Protein AF-A0A2N3D8C8-F1 (afdb_monomer)

Foldseek 3Di:
DPPPDPVVVVVLQVQQVVLVVLVNHLVVLLQLLVQLVVCLCVDPPRNVQCVVPDPDPVVVSVLSSQVLCCQRRVPPSHDDDVLVVLLPRPPDALVNLLVSLVSSLVSCVVSDDRPVNSQSSQVSSLVVSLVNQLSNQCVVPNPVSNCRSVPRDGD

Radius of gyration: 16.4 Å; Cα contacts (8 Å, |Δi|>4): 147; chains: 1; bounding box: 35×34×44 Å

Sequence (155 aa):
MPPVNDHARRAREAKRANAESLGVDSDFIDLLVERFYARIRADELLGPIFLQRITDWPQHLDKMNRFWRSILHNSGEFSGNPMVKHMAIPGLESRHFEHWLALFYATLSEIETCAPATALVASRARMIADSLLTGIEINRRGMGGARAGKELPHA

Solvent-accessible surface area (backbone atoms only — not comparable to full-atom values): 8736 Å² total; per-residue (Å²): 131,85,77,82,55,66,66,61,53,51,54,31,52,52,46,25,52,54,32,40,75,50,62,53,41,70,66,50,46,47,51,50,46,53,54,37,52,54,48,42,63,72,32,86,80,52,13,61,62,48,57,76,73,48,86,55,58,71,64,49,51,56,52,45,40,28,39,50,42,25,69,63,35,53,68,68,68,50,84,82,61,66,57,67,59,56,60,71,42,83,89,74,48,69,71,57,50,41,50,50,48,51,53,44,46,54,43,47,61,75,80,47,84,51,63,71,36,50,52,54,53,47,53,50,54,46,52,50,49,21,53,46,46,17,51,42,33,27,74,75,57,40,80,81,13,70,59,61,28,72,79,53,75,80,126

Structure (mmCIF, N/CA/C/O backbone):
data_AF-A0A2N3D8C8-F1
#
_entry.id   AF-A0A2N3D8C8-F1
#
loop_
_atom_site.group_PDB
_atom_site.id
_atom_site.type_symbol
_atom_site.label_atom_id
_atom_site.label_alt_id
_atom_site.label_comp_id
_atom_site.label_asym_id
_atom_site.label_entity_id
_atom_site.label_seq_id
_atom_site.pdbx_PDB_ins_code
_atom_site.Cartn_x
_atom_site.Cartn_y
_atom_site.Cartn_z
_atom_site.occupancy
_atom_site.B_iso_or_equiv
_atom_site.auth_seq_id
_atom_site.auth_comp_id
_atom_site.auth_asym_id
_atom_site.auth_atom_id
_atom_site.pdbx_PDB_model_num
ATOM 1 N N . MET A 1 1 ? -17.068 18.950 -29.400 1.00 46.66 1 MET A N 1
ATOM 2 C CA . MET A 1 1 ? -16.494 18.364 -28.167 1.00 46.66 1 MET A CA 1
ATOM 3 C C . MET A 1 1 ? -15.054 18.839 -28.058 1.00 46.66 1 MET A C 1
ATOM 5 O O . MET A 1 1 ? -14.381 18.773 -29.081 1.00 46.66 1 MET A O 1
ATOM 9 N N . PRO A 1 2 ? -14.573 19.371 -26.921 1.00 47.56 2 PRO A N 1
ATOM 10 C CA . PRO A 1 2 ? -13.156 19.699 -26.804 1.00 47.56 2 PRO A CA 1
ATOM 11 C C . PRO A 1 2 ? -12.344 18.388 -26.799 1.00 47.56 2 PRO A C 1
ATOM 13 O O . PRO A 1 2 ? -12.823 17.397 -26.239 1.00 47.56 2 PRO A O 1
ATOM 16 N N . PRO A 1 3 ? -11.161 18.329 -27.436 1.00 52.44 3 PRO A N 1
ATOM 17 C CA . PRO A 1 3 ? -10.366 17.109 -27.474 1.00 52.44 3 PRO A CA 1
ATOM 18 C C . PRO A 1 3 ? -9.869 16.781 -26.063 1.00 52.44 3 PRO A C 1
ATOM 20 O O . PRO A 1 3 ? -9.307 17.635 -25.375 1.00 52.44 3 PRO A O 1
ATOM 23 N N . VAL A 1 4 ? -10.077 15.538 -25.619 1.00 57.47 4 VAL A N 1
ATOM 24 C CA . VAL A 1 4 ? -9.428 15.021 -24.410 1.00 57.47 4 VAL A CA 1
ATOM 25 C C . VAL A 1 4 ? -7.917 15.188 -24.598 1.00 57.47 4 VAL A C 1
ATOM 27 O O . VAL A 1 4 ? -7.331 14.704 -25.558 1.00 57.47 4 VAL A O 1
ATOM 30 N N . ASN A 1 5 ? -7.329 15.970 -23.700 1.00 69.19 5 ASN A N 1
ATOM 31 C CA . ASN A 1 5 ? -6.053 16.662 -23.829 1.00 69.19 5 ASN A CA 1
ATOM 32 C C . ASN A 1 5 ? -4.859 15.753 -24.214 1.00 69.19 5 ASN A C 1
ATOM 34 O O . ASN A 1 5 ? -4.343 15.015 -23.371 1.00 69.19 5 ASN A O 1
ATOM 38 N N . ASP A 1 6 ? -4.355 15.874 -25.450 1.00 74.88 6 ASP A N 1
ATOM 39 C CA . ASP A 1 6 ? -3.156 15.175 -25.956 1.00 74.88 6 ASP A CA 1
ATOM 40 C C . ASP A 1 6 ? -1.916 15.361 -25.066 1.00 74.88 6 ASP A C 1
ATOM 42 O O . ASP A 1 6 ? -1.057 14.482 -24.990 1.00 74.88 6 ASP A O 1
ATOM 46 N N . HIS A 1 7 ? -1.814 16.485 -24.350 1.00 72.19 7 HIS A N 1
ATOM 47 C CA . HIS A 1 7 ? -0.740 16.711 -23.383 1.00 72.19 7 HIS A CA 1
ATOM 48 C C . HIS A 1 7 ? -0.834 15.754 -22.187 1.00 72.19 7 HIS A C 1
ATOM 50 O O . HIS A 1 7 ? 0.176 15.212 -21.745 1.00 72.19 7 HIS A O 1
ATOM 56 N N . ALA A 1 8 ? -2.045 15.494 -21.681 1.00 76.44 8 ALA A N 1
ATOM 57 C CA . ALA A 1 8 ? -2.253 14.567 -20.568 1.00 76.44 8 ALA A CA 1
ATOM 58 C C . ALA A 1 8 ? -1.948 13.117 -20.971 1.00 76.44 8 ALA A C 1
ATOM 60 O O . ALA A 1 8 ? -1.408 12.356 -20.168 1.00 76.44 8 ALA A O 1
ATOM 61 N N . ARG A 1 9 ? -2.255 12.743 -22.220 1.00 79.75 9 ARG A N 1
ATOM 62 C CA . ARG A 1 9 ? -1.908 11.429 -22.775 1.00 79.75 9 ARG A CA 1
ATOM 63 C C . ARG A 1 9 ? -0.394 11.266 -22.930 1.00 79.75 9 ARG A C 1
ATOM 65 O O . ARG A 1 9 ? 0.154 10.315 -22.384 1.00 79.75 9 ARG A O 1
ATOM 72 N N . ARG A 1 10 ? 0.292 12.238 -23.541 1.00 82.56 10 ARG A N 1
ATOM 73 C CA . ARG A 1 10 ? 1.763 12.231 -23.665 1.00 82.56 10 ARG A CA 1
ATOM 74 C C . ARG A 1 10 ? 2.474 12.192 -22.311 1.00 82.56 10 ARG A C 1
ATOM 76 O O . ARG A 1 10 ? 3.435 11.453 -22.144 1.00 82.56 10 ARG A O 1
ATOM 83 N N . ALA A 1 11 ? 1.982 12.935 -21.319 1.00 81.81 11 ALA A N 1
ATOM 84 C CA . ALA A 1 11 ? 2.548 12.913 -19.970 1.00 81.81 11 ALA A CA 1
ATOM 85 C C . ALA A 1 11 ? 2.379 11.546 -19.275 1.00 81.81 11 ALA A C 1
ATOM 87 O O . ALA A 1 11 ? 3.269 11.112 -18.544 1.00 81.81 11 ALA A O 1
ATOM 88 N N . ARG A 1 12 ? 1.253 10.850 -19.505 1.00 82.44 12 ARG A N 1
ATOM 89 C CA . ARG A 1 12 ? 1.034 9.471 -19.028 1.00 82.44 12 ARG A CA 1
ATOM 90 C C . ARG A 1 12 ? 1.994 8.494 -19.695 1.00 82.44 12 ARG A C 1
ATOM 92 O O . ARG A 1 12 ? 2.669 7.753 -18.988 1.00 82.44 12 ARG A O 1
ATOM 99 N N . GLU A 1 13 ? 2.086 8.546 -21.022 1.00 86.44 13 GLU A N 1
ATOM 100 C CA . GLU A 1 13 ? 2.986 7.704 -21.819 1.00 86.44 13 GLU A CA 1
ATOM 101 C C . GLU A 1 13 ? 4.450 7.893 -21.388 1.00 86.44 13 GLU A C 1
ATOM 103 O O . GLU A 1 13 ? 5.130 6.914 -21.101 1.00 86.44 13 GLU A O 1
ATOM 108 N N . ALA A 1 14 ? 4.911 9.139 -21.228 1.00 86.88 14 ALA A N 1
ATOM 109 C CA . ALA A 1 14 ? 6.272 9.436 -20.781 1.00 86.88 14 ALA A CA 1
ATOM 110 C C . ALA A 1 14 ? 6.561 8.921 -19.360 1.00 86.88 14 ALA A C 1
ATOM 112 O O . ALA A 1 14 ? 7.628 8.365 -19.107 1.00 86.88 14 ALA A O 1
ATOM 113 N N . LYS A 1 15 ? 5.610 9.068 -18.426 1.00 84.62 15 LYS A N 1
ATOM 114 C CA . LYS A 1 15 ? 5.775 8.557 -17.057 1.00 84.62 15 LYS A CA 1
ATOM 115 C C . LYS A 1 15 ? 5.848 7.028 -17.034 1.00 84.62 15 LYS A C 1
ATOM 117 O O . LYS A 1 15 ? 6.683 6.484 -16.314 1.00 84.62 15 LYS A O 1
ATOM 122 N N . ARG A 1 16 ? 5.001 6.355 -17.818 1.00 90.25 16 ARG A N 1
ATOM 123 C CA . ARG A 1 16 ? 5.037 4.898 -17.973 1.00 90.25 16 ARG A CA 1
ATOM 124 C C . ARG A 1 16 ? 6.369 4.442 -18.565 1.00 90.25 16 ARG A C 1
ATOM 126 O O . ARG A 1 16 ? 7.029 3.621 -17.945 1.00 90.25 16 ARG A O 1
ATOM 133 N N . ALA A 1 17 ? 6.798 5.039 -19.677 1.00 90.56 17 ALA A N 1
ATOM 134 C CA . ALA A 1 17 ? 8.070 4.710 -20.318 1.00 90.56 17 ALA A CA 1
ATOM 135 C C . ALA A 1 17 ? 9.266 4.915 -19.373 1.00 90.56 17 ALA A C 1
ATOM 137 O O . ALA A 1 17 ? 10.174 4.092 -19.336 1.00 90.56 17 ALA A O 1
ATOM 138 N N . ASN A 1 18 ? 9.248 5.974 -18.556 1.00 90.38 18 ASN A N 1
ATOM 139 C CA . ASN A 1 18 ? 10.271 6.183 -17.536 1.00 90.38 18 ASN A CA 1
ATOM 140 C C . ASN A 1 18 ? 10.262 5.073 -16.473 1.00 90.38 18 ASN A C 1
ATOM 142 O O . ASN A 1 18 ? 11.324 4.583 -16.114 1.00 90.38 18 ASN A O 1
ATOM 146 N N . ALA A 1 19 ? 9.095 4.666 -15.964 1.00 91.56 19 ALA A N 1
ATOM 147 C CA . ALA A 1 19 ? 9.009 3.571 -14.994 1.00 91.56 19 ALA A CA 1
ATOM 148 C C . ALA A 1 19 ? 9.510 2.243 -15.594 1.00 91.56 19 ALA A C 1
ATOM 150 O O . ALA A 1 19 ? 10.350 1.580 -14.990 1.00 91.56 19 ALA A O 1
ATOM 151 N N . GLU A 1 20 ? 9.075 1.916 -16.812 1.00 92.56 20 GLU A N 1
ATOM 152 C CA . GLU A 1 20 ? 9.506 0.714 -17.537 1.00 92.56 20 GLU A CA 1
ATOM 153 C C . GLU A 1 20 ? 11.018 0.733 -17.824 1.00 92.56 20 GLU A C 1
ATOM 155 O O . GLU A 1 20 ? 11.681 -0.286 -17.661 1.00 92.56 20 GLU A O 1
ATOM 160 N N . SER A 1 21 ? 11.606 1.895 -18.143 1.00 92.56 21 SER A N 1
ATOM 161 C CA . SER A 1 21 ? 13.062 2.024 -18.341 1.00 92.56 21 SER A CA 1
ATOM 162 C C . SER A 1 21 ? 13.892 1.739 -17.085 1.00 92.56 21 SER A C 1
ATOM 164 O O . SER A 1 21 ? 15.087 1.470 -17.188 1.00 92.56 21 SER A O 1
ATOM 166 N N . LEU A 1 22 ? 13.266 1.792 -15.904 1.00 91.75 22 LEU A N 1
ATOM 167 C CA . LEU A 1 22 ? 13.892 1.447 -14.630 1.00 91.75 22 LEU A CA 1
ATOM 168 C C . LEU A 1 22 ? 13.667 -0.021 -14.236 1.00 91.75 22 LEU A C 1
ATOM 170 O O . LEU A 1 22 ? 14.161 -0.418 -13.188 1.00 91.75 22 LEU A O 1
ATOM 174 N N . GLY A 1 23 ? 12.938 -0.809 -15.036 1.00 92.19 23 GLY A N 1
ATOM 175 C CA . GLY A 1 23 ? 12.548 -2.187 -14.704 1.00 92.19 23 GLY A CA 1
ATOM 176 C C . GLY A 1 23 ? 11.213 -2.304 -13.959 1.00 92.19 23 GLY A C 1
ATOM 177 O O . GLY A 1 23 ? 10.785 -3.404 -13.631 1.00 92.19 23 GLY A O 1
ATOM 178 N N . VAL A 1 24 ? 10.508 -1.190 -13.728 1.00 94.06 24 VAL A N 1
ATOM 179 C CA . VAL A 1 24 ? 9.175 -1.191 -13.104 1.00 94.06 24 VAL A CA 1
ATOM 180 C C . VAL A 1 24 ? 8.127 -1.409 -14.195 1.00 94.06 24 VAL A C 1
ATOM 182 O O . VAL A 1 24 ? 7.436 -0.470 -14.592 1.00 94.06 24 VAL A O 1
ATOM 185 N N . ASP A 1 25 ? 8.040 -2.625 -14.728 1.00 93.56 25 ASP A N 1
ATOM 186 C CA . ASP A 1 25 ? 7.052 -3.033 -15.735 1.00 93.56 25 ASP A CA 1
ATOM 187 C C . ASP A 1 25 ? 5.806 -3.696 -15.107 1.00 93.56 25 ASP A C 1
ATOM 189 O O . ASP A 1 25 ? 5.566 -3.594 -13.903 1.00 93.56 25 ASP A O 1
ATOM 193 N N . SER A 1 26 ? 4.930 -4.284 -15.930 1.00 91.75 26 SER A N 1
ATOM 194 C CA . SER A 1 26 ? 3.695 -4.907 -15.426 1.00 91.75 26 SER A CA 1
ATOM 195 C C . SER A 1 26 ? 3.961 -6.200 -14.653 1.00 91.75 26 SER A C 1
ATOM 197 O O . SER A 1 26 ? 3.292 -6.431 -13.648 1.00 91.75 26 SER A O 1
ATOM 199 N N . ASP A 1 27 ? 4.950 -6.990 -15.075 1.00 94.19 27 ASP A N 1
ATOM 200 C CA . ASP A 1 27 ? 5.304 -8.261 -14.435 1.00 94.19 27 ASP A CA 1
ATOM 201 C C . ASP A 1 27 ? 5.937 -8.003 -13.064 1.00 94.19 27 ASP A C 1
ATOM 203 O O . ASP A 1 27 ? 5.600 -8.661 -12.076 1.00 94.19 27 ASP A O 1
ATOM 207 N N . PHE A 1 28 ? 6.776 -6.966 -12.971 1.00 95.44 28 PHE A N 1
ATOM 208 C CA . PHE A 1 28 ? 7.294 -6.458 -11.708 1.00 95.44 28 PHE A CA 1
ATOM 209 C C . PHE A 1 28 ? 6.169 -6.063 -10.742 1.00 95.44 28 PHE A C 1
ATOM 211 O O . PHE A 1 28 ? 6.199 -6.424 -9.564 1.00 95.44 28 PHE A O 1
ATOM 218 N N . ILE A 1 29 ? 5.164 -5.319 -11.220 1.00 95.69 29 ILE A N 1
ATOM 219 C CA . ILE A 1 29 ? 4.047 -4.871 -10.375 1.00 95.69 29 ILE A CA 1
ATOM 220 C C . ILE A 1 29 ? 3.220 -6.061 -9.887 1.00 95.69 29 ILE A C 1
ATOM 222 O O . ILE A 1 29 ? 2.857 -6.096 -8.710 1.00 95.69 29 ILE A O 1
ATOM 226 N N . ASP A 1 30 ? 2.946 -7.028 -10.759 1.00 96.00 30 ASP A N 1
ATOM 227 C CA . ASP A 1 30 ? 2.174 -8.217 -10.400 1.00 96.00 30 ASP A CA 1
ATOM 228 C C . ASP A 1 30 ? 2.916 -9.051 -9.347 1.00 96.00 30 ASP A C 1
ATOM 230 O O . ASP A 1 30 ? 2.322 -9.425 -8.331 1.00 96.00 30 ASP A O 1
ATOM 234 N N . LEU A 1 31 ? 4.231 -9.238 -9.515 1.00 97.19 31 LEU A N 1
ATOM 235 C CA . LEU A 1 31 ? 5.081 -9.908 -8.530 1.00 97.19 31 LEU A CA 1
ATOM 236 C C . LEU A 1 31 ? 5.124 -9.147 -7.196 1.00 97.19 31 LEU A C 1
ATOM 238 O O . LEU A 1 31 ? 4.996 -9.757 -6.132 1.00 97.19 31 LEU A O 1
ATOM 242 N N . LEU A 1 32 ? 5.280 -7.820 -7.233 1.00 97.75 32 LEU A N 1
ATOM 243 C CA . LEU A 1 32 ? 5.277 -6.973 -6.040 1.00 97.75 32 LEU A CA 1
ATOM 244 C C . LEU A 1 32 ? 3.970 -7.130 -5.259 1.00 97.75 32 LEU A C 1
ATOM 246 O O . LEU A 1 32 ? 4.005 -7.335 -4.046 1.00 97.75 32 LEU A O 1
ATOM 250 N N . VAL A 1 33 ? 2.823 -7.051 -5.939 1.00 97.94 33 VAL A N 1
ATOM 251 C CA . VAL A 1 33 ? 1.504 -7.197 -5.308 1.00 97.94 33 VAL A CA 1
ATOM 252 C C . VAL A 1 33 ? 1.333 -8.597 -4.738 1.00 97.94 33 VAL A C 1
ATOM 254 O O . VAL A 1 33 ? 0.960 -8.727 -3.572 1.00 97.94 33 VAL A O 1
ATOM 257 N N . GLU A 1 34 ? 1.639 -9.639 -5.508 1.00 97.81 34 GLU A N 1
ATOM 258 C CA . GLU A 1 34 ? 1.528 -11.021 -5.044 1.00 97.81 34 GLU A CA 1
ATOM 259 C C . GLU A 1 34 ? 2.348 -11.247 -3.763 1.00 97.81 34 GLU A C 1
ATOM 261 O O . GLU A 1 34 ? 1.807 -11.675 -2.738 1.00 97.81 34 GLU A O 1
ATOM 266 N N . ARG A 1 35 ? 3.641 -10.898 -3.787 1.00 98.31 35 ARG A N 1
ATOM 267 C CA . ARG A 1 35 ? 4.562 -11.113 -2.659 1.00 98.31 35 ARG A CA 1
ATOM 268 C C . ARG A 1 35 ? 4.187 -10.278 -1.445 1.00 98.31 35 ARG A C 1
ATOM 270 O O . ARG A 1 35 ? 4.200 -10.783 -0.319 1.00 98.31 35 ARG A O 1
ATOM 277 N N . PHE A 1 36 ? 3.819 -9.021 -1.666 1.00 98.50 36 PHE A N 1
ATOM 278 C CA . PHE A 1 36 ? 3.462 -8.117 -0.585 1.00 98.50 36 PHE A CA 1
ATOM 279 C C . PHE A 1 36 ? 2.185 -8.568 0.128 1.00 98.50 36 PHE A C 1
ATOM 281 O O . PHE A 1 36 ? 2.151 -8.651 1.355 1.00 98.50 36 PHE A O 1
ATOM 288 N N . TYR A 1 37 ? 1.141 -8.933 -0.619 1.00 98.31 37 TYR A N 1
ATOM 289 C CA . TYR A 1 37 ? -0.113 -9.372 -0.008 1.00 98.31 37 TYR A CA 1
ATOM 290 C C . TYR A 1 37 ? -0.038 -10.779 0.587 1.00 98.31 37 TYR A C 1
ATOM 292 O O . TYR A 1 37 ? -0.727 -11.046 1.575 1.00 98.31 37 TYR A O 1
ATOM 300 N N . ALA A 1 38 ? 0.827 -11.654 0.065 1.00 98.06 38 ALA A N 1
ATOM 301 C CA . ALA A 1 38 ? 1.146 -12.918 0.726 1.00 98.06 38 ALA A CA 1
ATOM 302 C C . ALA A 1 38 ? 1.730 -12.680 2.130 1.00 98.06 38 ALA A C 1
ATOM 304 O O . ALA A 1 38 ? 1.281 -13.306 3.091 1.00 98.06 38 ALA A O 1
ATOM 305 N N . ARG A 1 39 ? 2.654 -11.716 2.272 1.00 98.31 39 ARG A N 1
ATOM 306 C CA . ARG A 1 39 ? 3.184 -11.294 3.581 1.00 98.31 39 ARG A CA 1
ATOM 307 C C . ARG A 1 39 ? 2.122 -10.696 4.484 1.00 98.31 39 ARG A C 1
ATOM 309 O O . ARG A 1 39 ? 2.005 -11.124 5.623 1.00 98.31 39 ARG A O 1
ATOM 316 N N . ILE A 1 40 ? 1.324 -9.758 3.975 1.00 98.31 40 ILE A N 1
ATOM 317 C CA . ILE A 1 40 ? 0.244 -9.129 4.750 1.00 98.31 40 ILE A CA 1
ATOM 318 C C . ILE A 1 40 ? -0.714 -10.179 5.312 1.00 98.31 40 ILE A C 1
ATOM 320 O O . ILE A 1 40 ? -1.126 -10.081 6.463 1.00 98.31 40 ILE A O 1
ATOM 324 N N . ARG A 1 41 ? -1.063 -11.197 4.521 1.00 97.12 41 ARG A N 1
ATOM 325 C CA . ARG A 1 41 ? -1.982 -12.252 4.956 1.00 97.12 41 ARG A CA 1
ATOM 326 C C . ARG A 1 41 ? -1.398 -13.134 6.064 1.00 97.12 41 ARG A C 1
ATOM 328 O O . ARG A 1 41 ? -2.165 -13.636 6.880 1.00 97.12 41 ARG A O 1
ATOM 335 N N . ALA A 1 42 ? -0.084 -13.340 6.065 1.00 97.62 42 ALA A N 1
ATOM 336 C CA . ALA A 1 42 ? 0.619 -14.129 7.075 1.00 97.62 42 ALA A CA 1
ATOM 337 C C . ALA A 1 42 ? 1.006 -13.316 8.325 1.00 97.62 42 ALA A C 1
ATOM 339 O O . ALA A 1 42 ? 1.408 -13.902 9.325 1.00 97.62 42 ALA A O 1
ATOM 340 N N . ASP A 1 43 ? 0.906 -11.989 8.266 1.00 98.56 43 ASP A N 1
ATOM 341 C CA . ASP A 1 43 ? 1.335 -11.095 9.333 1.00 98.56 43 ASP A CA 1
ATOM 342 C C . ASP A 1 43 ? 0.364 -11.080 10.524 1.00 98.56 43 ASP A C 1
ATOM 344 O O . ASP A 1 43 ? -0.852 -10.979 10.355 1.00 98.56 43 ASP A O 1
ATOM 348 N N . GLU A 1 44 ? 0.897 -11.120 11.744 1.00 97.81 44 GLU A N 1
ATOM 349 C CA . GLU A 1 44 ? 0.090 -11.200 12.968 1.00 97.81 44 GLU A CA 1
ATOM 350 C C . GLU A 1 44 ? -0.640 -9.888 13.302 1.00 97.81 44 GLU A C 1
ATOM 352 O O . GLU A 1 44 ? -1.720 -9.919 13.896 1.00 97.81 44 GLU A O 1
ATOM 357 N N . LEU A 1 45 ? -0.088 -8.733 12.907 1.00 98.00 45 LEU A N 1
ATOM 358 C CA . LEU A 1 45 ? -0.674 -7.420 13.187 1.00 98.00 45 LEU A CA 1
ATOM 359 C C . LEU A 1 45 ? -1.669 -7.002 12.097 1.00 98.00 45 LEU A C 1
ATOM 361 O O . LEU A 1 45 ? -2.770 -6.531 12.393 1.00 98.00 45 LEU A O 1
ATOM 365 N N . LEU A 1 46 ? -1.284 -7.145 10.830 1.00 98.38 46 LEU A N 1
ATOM 366 C CA . LEU A 1 46 ? -2.065 -6.680 9.684 1.00 98.38 46 LEU A CA 1
ATOM 367 C C . LEU A 1 46 ? -3.003 -7.757 9.149 1.00 98.38 46 LEU A C 1
ATOM 369 O O . LEU A 1 46 ? -4.128 -7.430 8.765 1.00 98.38 46 LEU A O 1
ATOM 373 N N . GLY A 1 47 ? -2.602 -9.028 9.172 1.00 97.62 47 GLY A N 1
ATOM 374 C CA . GLY A 1 47 ? -3.396 -10.147 8.663 1.00 97.62 47 GLY A CA 1
ATOM 375 C C . GLY A 1 47 ? -4.838 -10.145 9.175 1.00 97.62 47 GLY A C 1
ATOM 376 O O . GLY A 1 47 ? -5.754 -10.145 8.347 1.00 97.62 47 GLY A O 1
ATOM 377 N N . PRO A 1 48 ? -5.092 -10.032 10.495 1.00 97.69 48 PRO A N 1
ATOM 378 C CA . PRO A 1 48 ? -6.451 -9.966 11.032 1.00 97.69 48 PRO A CA 1
ATOM 379 C C . PRO A 1 48 ? -7.293 -8.805 10.477 1.00 97.69 48 PRO A C 1
ATOM 381 O O . PRO A 1 48 ? -8.485 -8.985 10.223 1.00 97.69 48 PRO A O 1
ATOM 384 N N . ILE A 1 49 ? -6.696 -7.631 10.237 1.00 97.56 49 ILE A N 1
ATOM 385 C CA . ILE A 1 49 ? -7.398 -6.454 9.691 1.00 97.56 49 ILE A CA 1
ATOM 386 C C . ILE A 1 49 ? -7.846 -6.723 8.249 1.00 97.56 49 ILE A C 1
ATOM 388 O O . ILE A 1 49 ? -8.988 -6.430 7.883 1.00 97.56 49 ILE A O 1
ATOM 392 N N . PHE A 1 50 ? -6.961 -7.300 7.433 1.00 97.12 50 PHE A N 1
ATOM 393 C CA . PHE A 1 50 ? -7.255 -7.625 6.037 1.00 97.12 50 PHE A CA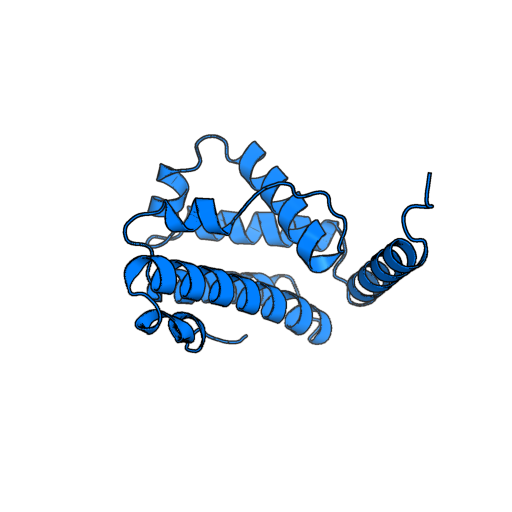 1
ATOM 394 C C . PHE A 1 50 ? -8.256 -8.786 5.928 1.00 97.12 50 PHE A C 1
ATOM 396 O O . PHE A 1 50 ? -9.233 -8.673 5.188 1.00 97.12 50 PHE A O 1
ATOM 403 N N . LEU A 1 51 ? -8.085 -9.856 6.712 1.00 96.25 51 LEU A N 1
ATOM 404 C CA . LEU A 1 51 ? -8.969 -11.032 6.714 1.00 96.25 51 LEU A CA 1
ATOM 405 C C . LEU A 1 51 ? -10.412 -10.700 7.114 1.00 96.25 51 LEU A C 1
ATOM 407 O O . LEU A 1 51 ? -11.347 -11.279 6.570 1.00 96.25 51 LEU A O 1
ATOM 411 N N . GLN A 1 52 ? -10.619 -9.734 8.012 1.00 96.19 52 GLN A N 1
ATOM 412 C CA . GLN A 1 52 ? -11.965 -9.267 8.370 1.00 96.19 52 GLN A CA 1
ATOM 413 C C . GLN A 1 52 ? -12.679 -8.518 7.234 1.00 96.19 52 GLN A C 1
ATOM 415 O O . GLN A 1 52 ? -13.893 -8.323 7.292 1.00 96.19 52 GLN A O 1
ATOM 420 N N . ARG A 1 53 ? -11.943 -8.031 6.227 1.00 94.62 53 ARG A N 1
ATOM 421 C CA . ARG A 1 53 ? -12.472 -7.146 5.174 1.00 94.62 53 ARG A CA 1
ATOM 422 C C . ARG A 1 53 ? -12.401 -7.743 3.775 1.00 94.62 53 ARG A C 1
ATOM 424 O O . ARG A 1 53 ? -13.073 -7.229 2.882 1.00 94.62 53 ARG A O 1
ATOM 431 N N . ILE A 1 54 ? -11.607 -8.789 3.582 1.00 95.69 54 ILE A N 1
ATOM 432 C CA . ILE A 1 54 ? -11.374 -9.424 2.289 1.00 95.69 54 ILE A CA 1
ATOM 433 C C . ILE A 1 54 ? -11.802 -10.880 2.380 1.00 95.69 54 ILE A C 1
ATOM 435 O O . ILE A 1 54 ? -11.165 -11.697 3.039 1.00 95.69 54 ILE A O 1
ATOM 439 N N . THR A 1 55 ? -12.882 -11.192 1.675 1.00 93.88 55 THR A N 1
ATOM 440 C CA . THR A 1 55 ? -13.397 -12.554 1.523 1.00 93.88 55 THR A CA 1
ATOM 441 C C . THR A 1 55 ? -12.942 -13.185 0.207 1.00 93.88 55 THR A C 1
ATOM 443 O O . THR A 1 55 ? -12.615 -14.367 0.180 1.00 93.88 55 THR A O 1
ATOM 446 N N . ASP A 1 56 ? -12.858 -12.394 -0.866 1.00 96.94 56 ASP A N 1
ATOM 447 C CA . ASP A 1 56 ? -12.358 -12.803 -2.181 1.00 96.94 56 ASP A CA 1
ATOM 448 C C . ASP A 1 56 ? -10.957 -12.217 -2.423 1.00 96.94 56 ASP A C 1
ATOM 450 O O . ASP A 1 56 ? -10.786 -11.052 -2.798 1.00 96.94 56 ASP A O 1
ATOM 454 N 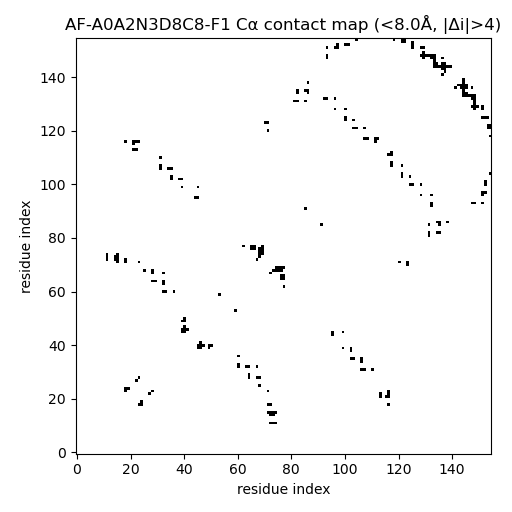N . TRP A 1 57 ? -9.937 -13.034 -2.153 1.00 96.00 57 TRP A N 1
ATOM 455 C CA . TRP A 1 57 ? -8.535 -12.657 -2.333 1.00 96.00 57 TRP A CA 1
ATOM 456 C C . TRP A 1 57 ? -8.145 -12.466 -3.804 1.00 96.00 57 TRP A C 1
ATOM 458 O O . TRP A 1 57 ? -7.553 -11.426 -4.091 1.00 96.00 57 TRP A O 1
ATOM 468 N N . PRO A 1 58 ? -8.474 -13.375 -4.744 1.00 96.75 58 PRO A N 1
ATOM 469 C CA . PRO A 1 58 ? -8.215 -13.149 -6.166 1.00 96.75 58 PRO A CA 1
ATOM 470 C C . PRO A 1 58 ? -8.763 -11.811 -6.678 1.00 96.75 58 PRO A C 1
ATOM 472 O O . PRO A 1 58 ? -8.024 -11.040 -7.294 1.00 96.75 58 PRO A O 1
ATOM 475 N N . GLN A 1 59 ? -10.017 -11.480 -6.353 1.00 96.50 59 GLN A N 1
ATOM 476 C CA . GLN A 1 59 ? -10.610 -10.196 -6.736 1.00 96.50 59 GLN A CA 1
ATOM 477 C C 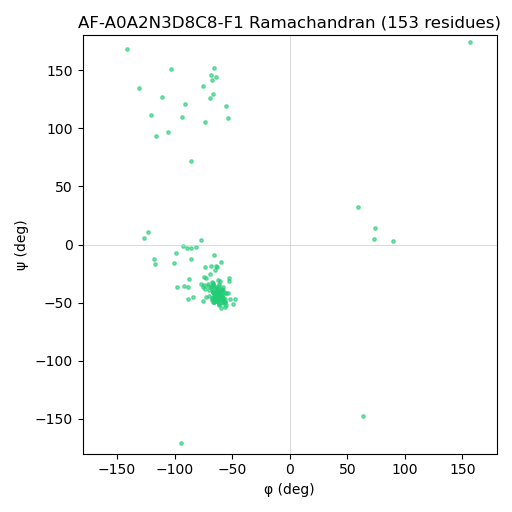. GLN A 1 59 ? -9.878 -9.009 -6.093 1.00 96.50 59 GLN A C 1
ATOM 479 O O . GLN A 1 59 ? -9.696 -7.962 -6.725 1.00 96.50 59 GLN A O 1
ATOM 484 N N . HIS A 1 60 ? -9.460 -9.144 -4.832 1.00 96.62 60 HIS A N 1
ATOM 485 C CA . HIS A 1 60 ? -8.707 -8.096 -4.152 1.00 96.62 60 HIS A CA 1
ATOM 486 C C . HIS A 1 60 ? -7.332 -7.863 -4.790 1.00 96.62 60 HIS A C 1
ATOM 488 O O . HIS A 1 60 ? -6.978 -6.711 -5.041 1.00 96.62 60 HIS A O 1
ATOM 494 N N . LEU A 1 61 ? -6.583 -8.927 -5.091 1.00 97.12 61 LEU A N 1
ATOM 495 C CA . LEU A 1 61 ? -5.262 -8.832 -5.719 1.00 97.12 61 LEU A CA 1
ATOM 496 C C . LEU A 1 61 ? -5.348 -8.196 -7.108 1.00 97.12 61 LEU A C 1
ATOM 498 O O . LEU A 1 61 ? -4.596 -7.271 -7.397 1.00 97.12 61 LEU A O 1
ATOM 502 N N . ASP A 1 62 ? -6.334 -8.579 -7.918 1.00 96.75 62 ASP A N 1
ATOM 503 C CA . ASP A 1 62 ? -6.576 -7.971 -9.232 1.00 96.75 62 ASP A CA 1
ATOM 504 C C . ASP A 1 62 ? -6.883 -6.461 -9.122 1.00 96.75 62 ASP A C 1
ATOM 506 O O . ASP A 1 62 ? -6.355 -5.624 -9.864 1.00 96.75 62 ASP A O 1
ATOM 510 N N . LYS A 1 63 ? -7.659 -6.064 -8.106 1.00 96.50 63 LYS A N 1
ATOM 511 C CA . LYS A 1 63 ? -7.879 -4.645 -7.790 1.00 96.50 63 LYS A CA 1
ATOM 512 C C . LYS A 1 63 ? -6.591 -3.934 -7.359 1.00 96.50 63 LYS A C 1
ATOM 514 O O . LYS A 1 63 ? -6.425 -2.753 -7.676 1.00 96.50 63 LYS A O 1
ATOM 519 N N . MET A 1 64 ? -5.706 -4.609 -6.629 1.00 97.62 64 MET A N 1
ATOM 520 C CA . MET A 1 64 ? -4.430 -4.046 -6.181 1.00 97.62 64 MET A CA 1
ATOM 521 C C . MET A 1 64 ? -3.409 -3.933 -7.314 1.00 97.62 64 MET A C 1
ATOM 523 O O . MET A 1 64 ? -2.726 -2.913 -7.377 1.00 97.62 64 MET A O 1
ATOM 527 N N . ASN A 1 65 ? -3.394 -4.864 -8.269 1.00 97.06 65 ASN A N 1
ATOM 528 C CA . ASN A 1 65 ? -2.629 -4.724 -9.512 1.00 97.06 65 ASN A CA 1
ATOM 529 C C . ASN A 1 65 ? -3.060 -3.462 -10.263 1.00 97.06 65 ASN A C 1
ATOM 531 O O . ASN A 1 65 ? -2.236 -2.593 -10.553 1.00 97.06 65 ASN A O 1
ATOM 535 N N . ARG A 1 66 ? -4.372 -3.272 -10.468 1.00 96.62 66 ARG A N 1
ATOM 536 C CA . ARG A 1 66 ? -4.904 -2.047 -11.098 1.00 96.62 66 ARG A CA 1
ATOM 537 C C . ARG A 1 66 ? -4.547 -0.776 -10.325 1.00 96.62 66 ARG A C 1
ATOM 539 O O . ARG A 1 66 ? -4.221 0.246 -10.937 1.00 96.62 66 ARG A O 1
ATOM 546 N N . PHE A 1 67 ? -4.590 -0.826 -8.991 1.00 96.75 67 PHE A N 1
ATOM 547 C CA . PHE A 1 67 ? -4.173 0.282 -8.126 1.00 96.75 67 PHE A CA 1
ATOM 548 C C . PHE A 1 67 ? -2.703 0.646 -8.347 1.00 96.75 67 PHE A C 1
ATOM 550 O O . PHE A 1 67 ? -2.404 1.794 -8.678 1.00 96.75 67 PHE A O 1
ATOM 557 N N . TRP A 1 68 ? -1.791 -0.318 -8.233 1.00 96.81 68 TRP A N 1
ATOM 558 C CA . TRP A 1 68 ? -0.358 -0.060 -8.347 1.00 96.81 68 TRP A CA 1
ATOM 559 C C . TRP A 1 68 ? 0.072 0.326 -9.761 1.00 96.81 68 TRP A C 1
ATOM 561 O O . TRP A 1 68 ? 0.850 1.270 -9.902 1.00 96.81 68 TRP A O 1
ATOM 571 N N . ARG A 1 69 ? -0.519 -0.265 -10.808 1.00 95.12 69 ARG A N 1
ATOM 572 C CA . ARG A 1 69 ? -0.344 0.199 -12.199 1.00 95.12 69 ARG A CA 1
ATOM 573 C C . ARG A 1 69 ? -0.821 1.642 -12.376 1.00 95.12 69 ARG A C 1
ATOM 575 O O . ARG A 1 69 ? -0.141 2.459 -12.994 1.00 95.12 69 ARG A O 1
ATOM 582 N N . SER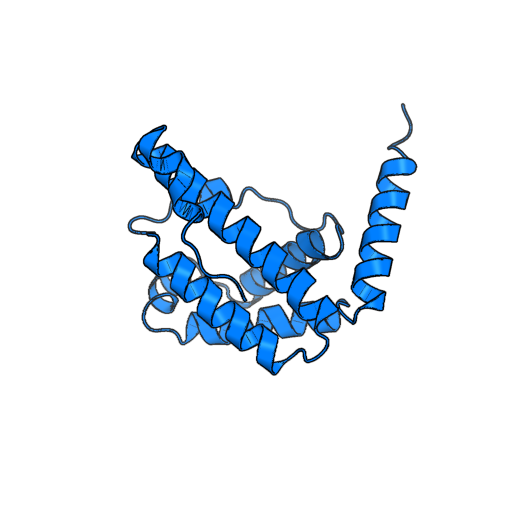 A 1 70 ? -1.927 2.029 -11.740 1.00 94.00 70 SER A N 1
ATOM 583 C CA . SER A 1 70 ? -2.387 3.426 -11.772 1.00 94.00 70 SER A CA 1
ATOM 584 C C . SER A 1 70 ? -1.431 4.383 -11.050 1.00 94.00 70 SER A C 1
ATOM 586 O O . SER A 1 70 ? -1.248 5.515 -11.491 1.00 94.00 70 SER A O 1
ATOM 588 N N . ILE 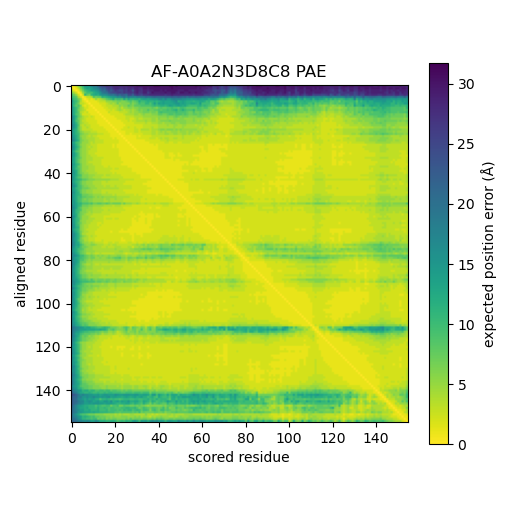A 1 71 ? -0.776 3.950 -9.972 1.00 93.94 71 ILE A N 1
ATOM 589 C CA . ILE A 1 71 ? 0.186 4.776 -9.227 1.00 93.94 71 ILE A CA 1
ATOM 590 C C . ILE A 1 71 ? 1.525 4.906 -9.971 1.00 93.94 71 ILE A C 1
ATOM 592 O O . ILE A 1 71 ? 2.046 6.023 -10.138 1.00 93.94 71 ILE A O 1
ATOM 596 N N . LEU A 1 72 ? 2.072 3.777 -10.424 1.00 93.25 72 LEU A N 1
ATOM 597 C CA . LEU A 1 72 ? 3.413 3.669 -10.999 1.00 93.25 72 LEU A CA 1
ATOM 598 C C . LEU A 1 72 ? 3.421 4.039 -12.486 1.00 93.25 72 LEU A C 1
ATOM 600 O O . LEU A 1 72 ? 4.224 4.876 -12.896 1.00 93.25 72 LEU A O 1
ATOM 604 N N . HIS A 1 73 ? 2.461 3.536 -13.266 1.00 92.00 73 HIS A N 1
ATOM 605 C CA . HIS A 1 73 ? 2.361 3.781 -14.713 1.00 92.00 73 HIS A CA 1
ATOM 606 C C . HIS A 1 73 ? 1.365 4.870 -15.101 1.00 92.00 73 HIS A C 1
ATOM 608 O O . HIS A 1 73 ? 1.325 5.266 -16.261 1.00 92.00 73 HIS A O 1
ATOM 614 N N . ASN A 1 74 ? 0.569 5.392 -14.160 1.00 88.25 74 ASN A N 1
ATOM 615 C CA . ASN A 1 74 ? -0.492 6.362 -14.468 1.00 88.25 74 ASN A CA 1
ATOM 616 C C . ASN A 1 74 ? -1.538 5.806 -15.456 1.00 88.25 74 ASN A C 1
ATOM 618 O O . ASN A 1 74 ? -2.081 6.560 -16.267 1.00 88.25 74 ASN A O 1
ATOM 622 N N . SER A 1 75 ? -1.800 4.493 -15.395 1.00 85.44 75 SER A N 1
ATOM 623 C CA . SER A 1 75 ? -2.663 3.793 -16.356 1.00 85.44 75 SER A CA 1
ATOM 624 C C . SER A 1 75 ? -4.146 4.157 -16.246 1.00 85.44 75 SER A C 1
ATOM 626 O O . SER A 1 75 ? -4.874 4.087 -17.231 1.00 85.44 75 SER A O 1
ATOM 628 N N . GLY A 1 76 ? -4.597 4.603 -15.068 1.00 86.88 76 GLY A N 1
ATOM 629 C CA . GLY A 1 76 ? -5.995 4.981 -14.836 1.00 86.88 76 GLY A CA 1
ATOM 630 C C . GLY A 1 76 ? -6.953 3.791 -14.726 1.00 86.88 76 GLY A C 1
ATOM 631 O O . GLY A 1 76 ? -8.163 3.979 -14.783 1.00 86.88 76 GLY A O 1
ATOM 632 N N . GLU A 1 77 ? -6.427 2.578 -14.552 1.00 89.06 77 GLU A N 1
ATOM 633 C CA . GLU A 1 77 ? -7.212 1.343 -14.418 1.00 89.06 77 GLU A CA 1
ATOM 634 C C . GLU A 1 77 ? -7.921 1.218 -13.062 1.00 89.06 77 GLU A C 1
ATOM 636 O O . GLU A 1 77 ? -8.864 0.440 -12.912 1.00 89.06 77 GLU A O 1
ATOM 641 N N . PHE A 1 78 ? -7.476 1.958 -12.046 1.00 92.25 78 PHE A N 1
ATOM 642 C CA . PHE A 1 78 ? -8.072 1.922 -10.719 1.00 92.25 78 PHE A CA 1
ATOM 643 C C . PHE A 1 78 ? -9.173 2.965 -10.553 1.00 92.25 78 PHE A C 1
ATOM 645 O O . PHE A 1 78 ? -8.932 4.171 -10.596 1.00 92.25 78 PHE A O 1
ATOM 652 N N . SER A 1 79 ? -10.372 2.484 -10.233 1.00 85.62 79 SER A N 1
ATOM 653 C CA . SER A 1 79 ? -11.493 3.308 -9.789 1.00 85.62 79 SER A CA 1
ATOM 654 C C . SER A 1 79 ? -11.807 3.052 -8.315 1.00 85.62 79 SER A C 1
ATOM 656 O O . SER A 1 79 ? -12.061 1.915 -7.904 1.00 85.62 79 SER A O 1
ATOM 658 N N . GLY A 1 80 ? -11.853 4.112 -7.510 1.00 90.06 80 GLY A N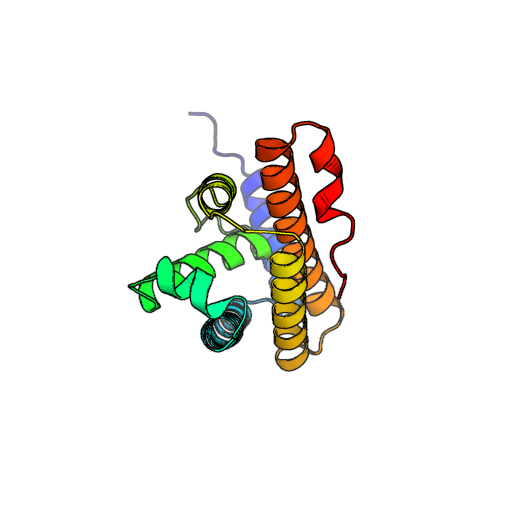 1
ATOM 659 C CA . GLY A 1 80 ? -12.289 4.035 -6.120 1.00 90.06 80 GLY A CA 1
ATOM 660 C C . GLY A 1 80 ? -11.747 5.171 -5.264 1.00 90.06 80 GLY A C 1
ATOM 661 O O . GLY A 1 80 ? -10.923 5.964 -5.706 1.00 90.06 80 GLY A O 1
ATOM 662 N N . ASN A 1 81 ? -12.201 5.221 -4.012 1.00 93.50 81 ASN A N 1
ATOM 663 C CA . ASN A 1 81 ? -11.710 6.165 -3.015 1.00 93.50 81 ASN A CA 1
ATOM 664 C C . ASN A 1 81 ? -11.036 5.390 -1.866 1.00 93.50 81 ASN A C 1
ATOM 666 O O . ASN A 1 81 ? -11.734 4.937 -0.951 1.00 93.50 81 ASN A O 1
ATOM 670 N N . PRO A 1 82 ? -9.703 5.186 -1.920 1.00 94.12 82 PRO A N 1
ATOM 671 C CA . PRO A 1 82 ? -8.967 4.492 -0.869 1.00 94.12 82 PRO A CA 1
ATOM 672 C C . PRO A 1 82 ? -9.162 5.151 0.495 1.00 94.12 82 PRO A C 1
ATOM 674 O O . PRO A 1 82 ? -9.408 4.444 1.467 1.00 94.12 82 PRO A O 1
ATOM 677 N N . MET A 1 83 ? -9.139 6.485 0.564 1.00 95.88 83 MET A N 1
ATOM 678 C CA . MET A 1 83 ? -9.261 7.227 1.819 1.00 95.88 83 MET A CA 1
ATOM 679 C C . MET A 1 83 ? -10.530 6.851 2.592 1.00 95.88 83 MET A C 1
ATOM 681 O O . MET A 1 83 ? -10.452 6.438 3.746 1.00 95.88 83 MET A O 1
ATOM 685 N N . VAL A 1 84 ? -11.693 6.895 1.933 1.00 95.62 84 VAL A N 1
ATOM 686 C CA . VAL A 1 84 ? -12.984 6.542 2.557 1.00 95.62 84 VAL A CA 1
ATOM 687 C C . VAL A 1 84 ? -12.979 5.103 3.078 1.00 95.62 84 VAL A C 1
ATOM 689 O O . VAL A 1 84 ? -13.511 4.826 4.152 1.00 95.62 84 VAL A O 1
ATOM 692 N N . LYS A 1 85 ? -12.356 4.173 2.344 1.00 95.25 85 LYS A N 1
ATOM 693 C CA . LYS A 1 85 ? -12.270 2.768 2.767 1.00 95.25 85 LYS A CA 1
ATOM 694 C C . LYS A 1 85 ? -11.391 2.586 4.004 1.00 95.25 85 LYS A C 1
ATOM 696 O O . LYS A 1 85 ? -11.768 1.802 4.868 1.00 95.25 85 LYS A O 1
ATOM 701 N N . HIS A 1 86 ? -10.281 3.317 4.115 1.00 96.62 86 HIS A N 1
ATOM 702 C CA . HIS A 1 86 ? -9.384 3.217 5.270 1.00 96.62 86 HIS A CA 1
ATOM 703 C C . HIS A 1 86 ? -9.929 3.954 6.503 1.00 96.62 86 HIS A C 1
ATOM 705 O O . HIS A 1 86 ? -9.791 3.450 7.612 1.00 96.62 86 HIS A O 1
ATOM 711 N N . MET A 1 87 ? -10.633 5.080 6.330 1.00 95.62 87 MET A N 1
ATOM 712 C CA . MET A 1 87 ? -11.331 5.762 7.435 1.00 95.62 87 MET A CA 1
ATOM 713 C C . MET A 1 87 ? -12.404 4.883 8.096 1.00 95.62 87 MET A C 1
ATOM 715 O O . MET A 1 87 ? -12.631 4.990 9.298 1.00 95.62 87 MET A O 1
ATOM 719 N N . ALA A 1 88 ? -13.035 3.984 7.334 1.00 95.19 88 ALA A N 1
ATOM 720 C CA . ALA A 1 88 ? -14.016 3.020 7.839 1.00 95.19 88 ALA A CA 1
ATOM 721 C C . ALA A 1 88 ? -13.390 1.808 8.572 1.00 95.19 88 ALA A C 1
ATOM 723 O O . ALA A 1 88 ? -14.095 0.860 8.941 1.00 95.19 88 ALA A O 1
ATOM 724 N N . ILE A 1 89 ? -12.065 1.772 8.749 1.00 95.69 89 ILE A N 1
ATOM 725 C CA . ILE A 1 89 ? -11.375 0.747 9.542 1.00 95.69 89 ILE A CA 1
ATOM 726 C C . ILE A 1 89 ? -11.203 1.285 10.976 1.00 95.69 89 ILE A C 1
ATOM 728 O O . ILE A 1 89 ? -10.425 2.221 11.194 1.00 95.69 89 ILE A O 1
ATOM 732 N N . PRO A 1 90 ? -11.924 0.731 11.970 1.00 92.56 90 PRO A N 1
ATOM 733 C CA . PRO A 1 90 ? -11.734 1.116 13.361 1.00 92.56 90 PRO A CA 1
ATOM 734 C C . PRO A 1 90 ? -10.363 0.639 13.852 1.00 92.56 90 PRO A C 1
ATOM 736 O O . PRO A 1 90 ? -9.877 -0.406 13.429 1.00 92.56 90 PRO A O 1
ATOM 739 N N . GLY A 1 91 ? -9.732 1.411 14.738 1.00 92.12 91 GLY A N 1
ATOM 740 C CA . GLY A 1 91 ? -8.456 1.030 15.358 1.00 92.12 91 GLY A CA 1
ATOM 741 C C . GLY A 1 91 ? -7.224 1.104 14.448 1.00 92.12 91 GLY A C 1
ATOM 742 O O . GLY A 1 91 ? -6.139 0.744 14.888 1.00 92.12 91 GLY A O 1
ATOM 743 N N . LEU A 1 92 ? -7.350 1.582 13.202 1.00 96.00 92 LEU A N 1
ATOM 744 C CA . LEU A 1 92 ? -6.179 1.801 12.348 1.00 96.00 92 LEU A CA 1
ATOM 745 C C . LEU A 1 92 ? -5.360 2.981 12.894 1.00 96.00 92 LEU A C 1
ATOM 747 O O . LEU A 1 92 ? -5.908 4.057 13.085 1.00 96.00 92 LEU A O 1
ATOM 751 N N . GLU A 1 93 ? -4.072 2.791 13.144 1.00 94.62 93 GLU A N 1
ATOM 752 C CA . GLU A 1 93 ? -3.175 3.708 13.881 1.00 94.62 93 GLU A CA 1
ATOM 753 C C . GLU A 1 93 ? -1.790 3.746 13.223 1.00 94.62 93 GLU A C 1
ATOM 755 O O . GLU A 1 93 ? -1.491 2.859 12.422 1.00 94.62 93 GLU A O 1
ATOM 760 N N . SER A 1 94 ? -0.927 4.698 13.612 1.00 95.88 94 SER A N 1
ATOM 761 C CA . SER A 1 94 ? 0.433 4.868 13.060 1.00 95.88 94 SER A CA 1
ATOM 762 C C . SER A 1 94 ? 1.227 3.563 12.988 1.00 95.88 94 SER A C 1
ATOM 764 O O . SER A 1 94 ? 1.696 3.205 11.910 1.00 95.88 94 SER A O 1
ATOM 766 N N . ARG A 1 95 ? 1.236 2.767 14.071 1.00 97.06 95 ARG A N 1
ATOM 767 C CA . ARG A 1 95 ? 1.935 1.469 14.124 1.00 97.06 95 ARG A CA 1
ATOM 768 C C . ARG A 1 95 ? 1.567 0.508 12.987 1.00 97.06 95 ARG A C 1
ATOM 770 O O . ARG A 1 95 ? 2.399 -0.271 12.544 1.00 97.06 95 ARG A O 1
ATOM 777 N N . HIS A 1 96 ? 0.329 0.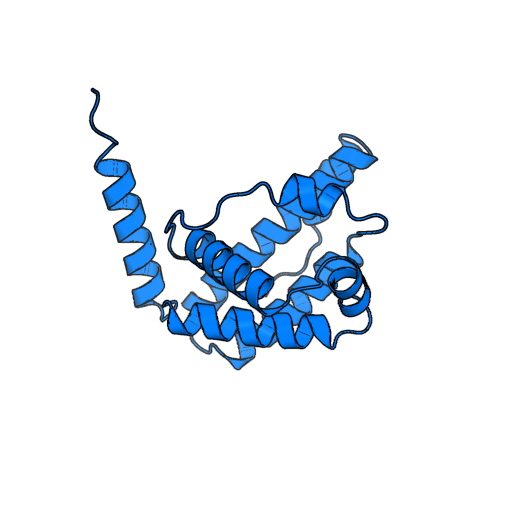559 12.488 1.00 98.19 96 HIS A N 1
ATOM 778 C CA . HIS A 1 96 ? -0.112 -0.307 11.393 1.00 98.19 96 HIS A CA 1
ATOM 779 C C . HIS A 1 96 ? 0.462 0.164 10.054 1.00 98.19 96 HIS A C 1
ATOM 781 O O . HIS A 1 96 ? 0.826 -0.658 9.223 1.00 98.19 96 HIS A O 1
ATOM 787 N N . PHE A 1 97 ? 0.570 1.479 9.847 1.00 98.25 97 PHE A N 1
ATOM 788 C CA . PHE A 1 97 ? 1.185 2.051 8.648 1.00 98.25 97 PHE A CA 1
ATOM 789 C C . PHE A 1 97 ? 2.708 1.907 8.664 1.00 98.25 97 PHE A C 1
ATOM 791 O O . PHE A 1 97 ? 3.293 1.607 7.627 1.00 98.25 97 PHE A O 1
ATOM 798 N N . GLU A 1 98 ? 3.340 2.071 9.827 1.00 98.00 98 GLU A N 1
ATOM 799 C CA . GLU A 1 98 ? 4.768 1.798 10.025 1.00 98.00 98 GLU A CA 1
ATOM 800 C C . GLU A 1 98 ? 5.092 0.345 9.670 1.00 98.00 98 GLU A C 1
ATOM 802 O O . GLU A 1 98 ? 5.977 0.093 8.852 1.00 98.00 98 GLU A O 1
ATOM 807 N N . HIS A 1 99 ? 4.314 -0.602 10.206 1.00 98.31 99 HIS A N 1
ATOM 808 C CA . HIS A 1 99 ? 4.496 -2.024 9.924 1.00 98.31 99 HIS A CA 1
ATOM 809 C C . HIS A 1 99 ? 4.192 -2.382 8.466 1.00 98.31 99 HIS A C 1
ATOM 811 O O . HIS A 1 99 ? 4.935 -3.129 7.833 1.00 98.31 99 HIS A O 1
ATOM 817 N N . TRP A 1 100 ? 3.143 -1.791 7.886 1.00 98.62 100 TRP A N 1
ATOM 818 C CA . TRP A 1 100 ? 2.807 -1.974 6.471 1.00 98.62 100 TRP A CA 1
ATOM 819 C C . TRP A 1 100 ? 3.954 -1.513 5.563 1.00 98.62 100 TRP A C 1
ATOM 821 O O . TRP A 1 100 ? 4.312 -2.228 4.628 1.00 98.62 100 TRP A O 1
ATOM 831 N N . LEU A 1 101 ? 4.573 -0.361 5.861 1.00 98.56 101 LEU A N 1
ATOM 832 C CA . LEU A 1 101 ? 5.736 0.136 5.120 1.00 98.56 101 LEU A CA 1
ATOM 833 C C . LEU A 1 101 ? 6.960 -0.757 5.320 1.00 98.56 101 LEU A C 1
ATOM 835 O O . LEU A 1 101 ? 7.643 -1.046 4.343 1.00 98.56 101 LEU A O 1
ATOM 839 N N . ALA A 1 102 ? 7.208 -1.243 6.537 1.00 98.19 102 ALA A N 1
ATOM 840 C CA . ALA A 1 102 ? 8.311 -2.163 6.805 1.00 98.19 102 ALA A CA 1
ATOM 841 C C . ALA A 1 102 ? 8.198 -3.451 5.968 1.00 98.19 102 ALA A C 1
ATOM 843 O O . ALA A 1 102 ? 9.152 -3.831 5.286 1.00 98.19 102 ALA A O 1
ATOM 844 N N . LEU A 1 103 ? 7.016 -4.081 5.937 1.00 98.50 103 LEU A N 1
ATOM 845 C CA . LEU A 1 103 ? 6.764 -5.259 5.096 1.00 98.50 103 LEU A CA 1
ATOM 846 C C . LEU A 1 103 ? 6.874 -4.939 3.600 1.00 98.50 103 LEU A C 1
ATOM 848 O O . LEU A 1 103 ? 7.362 -5.764 2.820 1.00 98.50 103 LEU A O 1
ATOM 852 N N . PHE A 1 104 ? 6.423 -3.752 3.192 1.00 98.50 104 PHE A N 1
ATOM 853 C CA . PHE A 1 104 ? 6.488 -3.315 1.802 1.00 98.50 104 PHE A CA 1
ATOM 854 C C . PHE A 1 104 ? 7.940 -3.128 1.352 1.00 98.50 104 PHE A C 1
ATOM 856 O O . PHE A 1 104 ? 8.329 -3.655 0.313 1.00 98.50 104 PHE A O 1
ATOM 863 N N . TYR A 1 105 ? 8.761 -2.441 2.149 1.00 97.62 105 TYR A N 1
ATOM 864 C CA . TYR A 1 105 ? 10.175 -2.217 1.849 1.00 97.62 105 TYR A CA 1
ATOM 865 C C . TYR A 1 105 ? 10.978 -3.515 1.874 1.00 97.62 105 TYR A C 1
ATOM 867 O O . TYR A 1 105 ? 11.776 -3.737 0.967 1.00 97.62 105 TYR A O 1
ATOM 875 N N . ALA A 1 106 ? 10.712 -4.409 2.833 1.00 96.88 106 ALA A N 1
ATOM 876 C CA . ALA A 1 106 ? 11.314 -5.739 2.843 1.00 96.88 106 ALA A CA 1
ATOM 877 C C . ALA A 1 106 ? 10.987 -6.500 1.548 1.00 96.88 106 ALA A C 1
ATOM 879 O O . ALA A 1 106 ? 11.884 -7.016 0.888 1.00 96.88 106 ALA A O 1
ATOM 880 N N . THR A 1 107 ? 9.720 -6.482 1.121 1.00 97.50 107 THR A N 1
ATOM 881 C CA . THR A 1 107 ? 9.305 -7.106 -0.146 1.00 97.50 107 THR A CA 1
ATOM 882 C C . THR A 1 107 ? 10.001 -6.506 -1.349 1.00 97.50 107 THR A C 1
ATOM 884 O O . THR A 1 107 ? 10.516 -7.244 -2.181 1.00 97.50 107 THR A O 1
ATOM 887 N N . LEU A 1 108 ? 10.046 -5.179 -1.426 1.00 95.94 108 LEU A N 1
ATOM 888 C CA . LEU A 1 108 ? 10.691 -4.477 -2.521 1.00 95.94 108 LEU A CA 1
ATOM 889 C C . LEU A 1 108 ? 12.186 -4.814 -2.603 1.00 95.94 108 LEU A C 1
ATOM 891 O O . LEU A 1 108 ? 12.677 -5.098 -3.687 1.00 95.94 108 LEU A O 1
ATOM 895 N N . SER A 1 109 ? 12.882 -4.854 -1.463 1.00 94.38 109 SER A N 1
ATOM 896 C CA . SER A 1 109 ? 14.320 -5.151 -1.394 1.00 94.38 109 SER A CA 1
ATOM 897 C C . SER A 1 109 ? 14.697 -6.572 -1.829 1.00 94.38 109 SER A C 1
ATOM 899 O O . SER A 1 109 ? 15.840 -6.819 -2.199 1.00 94.38 109 SER A O 1
ATOM 901 N N . GLU A 1 110 ? 13.750 -7.510 -1.790 1.00 94.25 110 GLU A N 1
ATOM 902 C CA . GLU A 1 110 ? 13.978 -8.897 -2.205 1.00 94.25 110 GLU A CA 1
ATOM 903 C C . GLU A 1 110 ? 13.744 -9.131 -3.695 1.00 94.25 110 GLU A C 1
ATOM 905 O O . GLU A 1 110 ? 14.340 -10.039 -4.271 1.00 94.25 110 GLU A O 1
ATOM 910 N N . ILE A 1 111 ? 12.849 -8.353 -4.305 1.00 92.25 111 ILE A N 1
ATOM 911 C CA . ILE A 1 111 ? 12.474 -8.516 -5.715 1.00 92.25 111 ILE A CA 1
ATOM 912 C C . ILE A 1 111 ? 13.166 -7.501 -6.628 1.00 92.25 111 ILE A C 1
ATOM 914 O O . ILE A 1 111 ? 13.178 -7.702 -7.838 1.00 92.25 111 ILE A O 1
ATOM 918 N N . GLU A 1 112 ? 13.731 -6.426 -6.067 1.00 85.00 112 GLU A N 1
ATOM 919 C CA . GLU A 1 112 ? 14.396 -5.352 -6.803 1.00 85.00 112 GLU A CA 1
ATOM 920 C C . GLU A 1 112 ? 15.768 -5.020 -6.212 1.00 85.00 112 GLU A C 1
ATOM 922 O O . GLU A 1 112 ? 15.926 -4.822 -5.008 1.00 85.00 112 GLU A O 1
ATOM 927 N N . THR A 1 113 ? 16.759 -4.882 -7.090 1.00 81.25 113 THR A N 1
ATOM 928 C CA . THR A 1 113 ? 18.136 -4.488 -6.741 1.00 81.25 113 THR A CA 1
ATOM 929 C C . THR A 1 113 ? 18.558 -3.167 -7.396 1.00 81.25 113 THR A C 1
ATOM 931 O O . THR A 1 113 ? 19.557 -2.561 -7.002 1.00 81.25 113 THR A O 1
ATOM 934 N N . CYS A 1 114 ? 17.782 -2.669 -8.360 1.00 88.38 114 CYS A N 1
ATOM 935 C CA . CYS A 1 114 ? 17.959 -1.386 -9.024 1.00 88.38 114 CYS A CA 1
ATOM 936 C C . CYS A 1 114 ? 17.558 -0.234 -8.090 1.00 88.38 114 CYS A C 1
ATOM 938 O O . CYS A 1 114 ? 16.378 0.048 -7.874 1.00 88.38 114 CYS A O 1
ATOM 940 N N . ALA A 1 115 ? 18.550 0.488 -7.561 1.00 86.19 115 ALA A N 1
ATOM 941 C CA . ALA A 1 115 ? 18.321 1.579 -6.610 1.00 86.19 115 ALA A CA 1
ATOM 942 C C . ALA A 1 115 ? 17.323 2.659 -7.104 1.00 86.19 115 ALA A C 1
ATOM 944 O O . ALA A 1 115 ? 16.462 3.062 -6.316 1.00 86.19 115 ALA A O 1
ATOM 945 N N . PRO A 1 116 ? 17.347 3.111 -8.378 1.00 90.56 116 PRO A N 1
ATOM 946 C CA . PRO A 1 116 ? 16.323 4.020 -8.901 1.00 90.56 116 PRO A CA 1
ATOM 947 C C . PRO A 1 116 ? 14.893 3.458 -8.888 1.00 90.56 116 PRO A C 1
ATOM 949 O O . PRO A 1 116 ? 13.958 4.194 -8.562 1.00 90.56 116 PRO A O 1
ATOM 952 N N . ALA A 1 117 ? 14.709 2.175 -9.220 1.00 90.62 117 ALA A N 1
ATOM 953 C CA . ALA A 1 117 ? 13.403 1.515 -9.190 1.00 90.62 117 ALA A CA 1
ATOM 954 C C . ALA A 1 117 ? 12.886 1.407 -7.753 1.00 90.62 117 ALA A C 1
ATOM 956 O O . ALA A 1 117 ? 11.765 1.835 -7.461 1.00 90.62 117 ALA A O 1
ATOM 957 N N . THR A 1 118 ? 13.745 0.962 -6.831 1.00 92.69 118 THR A N 1
ATOM 958 C CA . THR A 1 118 ? 13.443 0.901 -5.398 1.00 92.69 118 THR A CA 1
ATOM 959 C C . THR A 1 118 ? 13.027 2.267 -4.858 1.00 92.69 118 THR A C 1
ATOM 961 O O . THR A 1 118 ? 11.968 2.391 -4.243 1.00 92.69 118 THR A O 1
ATOM 964 N N . ALA A 1 119 ? 13.790 3.325 -5.148 1.00 93.56 119 ALA A N 1
ATOM 965 C CA . ALA A 1 119 ? 13.466 4.681 -4.702 1.00 93.56 119 ALA A CA 1
ATOM 966 C C . ALA A 1 119 ? 12.126 5.183 -5.273 1.00 93.56 119 ALA A C 1
ATOM 968 O O . ALA A 1 119 ? 11.314 5.784 -4.554 1.00 93.56 119 ALA A O 1
ATOM 969 N N . LEU A 1 120 ? 11.852 4.915 -6.556 1.00 94.19 120 LEU A N 1
ATOM 970 C CA . LEU A 1 120 ? 10.582 5.271 -7.188 1.00 94.19 120 LEU A CA 1
ATOM 971 C C . LEU A 1 120 ? 9.404 4.573 -6.500 1.00 94.19 120 LEU A C 1
ATOM 973 O O . LEU A 1 120 ? 8.428 5.235 -6.148 1.00 94.19 120 LEU A O 1
ATOM 977 N N . VAL A 1 121 ? 9.478 3.259 -6.295 1.00 96.44 121 VAL A N 1
ATOM 978 C CA . VAL A 1 121 ? 8.366 2.468 -5.747 1.00 96.44 121 VAL A CA 1
ATOM 979 C C . VAL A 1 121 ? 8.174 2.752 -4.252 1.00 96.44 121 VAL A C 1
ATOM 981 O O . VAL A 1 121 ? 7.050 3.029 -3.819 1.00 96.44 121 VAL A O 1
ATOM 984 N N . ALA A 1 122 ? 9.258 2.797 -3.472 1.00 96.69 122 ALA A N 1
ATOM 985 C CA . ALA A 1 122 ? 9.215 3.094 -2.041 1.00 96.69 122 ALA A CA 1
ATOM 986 C C . ALA A 1 122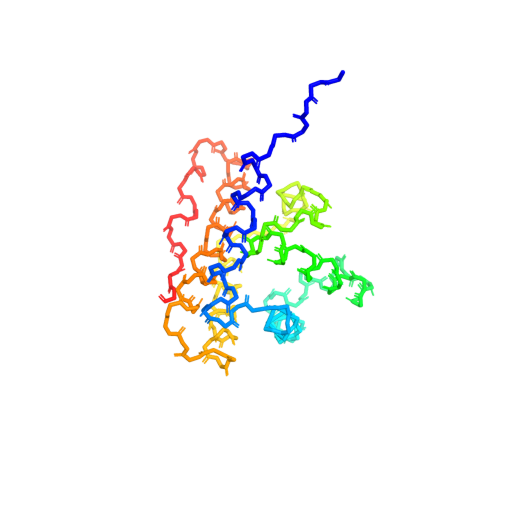 ? 8.659 4.495 -1.750 1.00 96.69 122 ALA A C 1
ATOM 988 O O . ALA A 1 122 ? 7.788 4.653 -0.892 1.00 96.69 122 ALA A O 1
ATOM 989 N N . SER A 1 123 ? 9.085 5.516 -2.505 1.00 96.44 123 SER A N 1
ATOM 990 C CA . SER A 1 123 ? 8.567 6.880 -2.323 1.00 96.44 123 SER A CA 1
ATOM 991 C C . SER A 1 123 ? 7.057 6.965 -2.569 1.00 96.44 123 SER A C 1
ATOM 993 O O . SER A 1 123 ? 6.348 7.683 -1.859 1.00 96.44 123 SER A O 1
ATOM 995 N N . ARG A 1 124 ? 6.529 6.197 -3.533 1.00 96.62 124 ARG A N 1
ATOM 996 C CA . ARG A 1 124 ? 5.086 6.130 -3.819 1.00 96.62 124 ARG A CA 1
ATOM 997 C C . ARG A 1 124 ? 4.322 5.477 -2.677 1.00 96.62 124 ARG A C 1
ATOM 999 O O . ARG A 1 124 ? 3.321 6.043 -2.239 1.00 96.62 124 ARG A O 1
ATOM 1006 N N . ALA A 1 125 ? 4.817 4.353 -2.163 1.00 97.81 125 ALA A N 1
ATOM 1007 C CA . ALA A 1 125 ? 4.237 3.681 -1.002 1.00 97.81 125 ALA A CA 1
ATOM 1008 C C . ALA A 1 125 ? 4.194 4.608 0.224 1.00 97.81 125 ALA A C 1
ATOM 1010 O O . ALA A 1 125 ? 3.146 4.768 0.853 1.00 97.81 125 ALA A O 1
ATOM 1011 N N . ARG A 1 126 ? 5.297 5.314 0.490 1.00 97.69 126 ARG A N 1
ATOM 1012 C CA . ARG A 1 126 ? 5.418 6.265 1.599 1.00 97.69 126 ARG A CA 1
ATOM 1013 C C . ARG A 1 126 ? 4.455 7.448 1.495 1.00 97.69 126 ARG A C 1
ATOM 1015 O O . ARG A 1 126 ? 3.854 7.831 2.497 1.00 97.69 126 ARG A O 1
ATOM 1022 N N . MET A 1 127 ? 4.295 8.030 0.304 1.00 97.00 127 MET A N 1
ATOM 1023 C CA . MET A 1 127 ? 3.332 9.118 0.080 1.00 97.00 127 MET A CA 1
ATOM 1024 C C . MET A 1 127 ? 1.886 8.658 0.302 1.00 97.00 127 MET A C 1
ATOM 1026 O O . MET A 1 127 ? 1.085 9.403 0.865 1.00 97.00 127 MET A O 1
ATOM 1030 N N . ILE A 1 128 ? 1.548 7.435 -0.120 1.00 97.44 128 ILE A N 1
ATOM 1031 C CA . ILE A 1 128 ? 0.210 6.863 0.079 1.00 97.44 128 ILE A CA 1
ATOM 1032 C C . ILE A 1 128 ? -0.058 6.638 1.569 1.00 97.44 128 ILE A C 1
ATOM 1034 O O . ILE A 1 128 ? -1.093 7.080 2.065 1.00 97.44 128 ILE A O 1
ATOM 1038 N N . ALA A 1 129 ? 0.871 5.997 2.283 1.00 97.50 129 ALA A N 1
ATOM 1039 C CA . ALA A 1 129 ? 0.727 5.716 3.710 1.00 97.50 129 ALA A CA 1
ATOM 1040 C C . ALA A 1 129 ? 0.545 7.001 4.534 1.00 97.50 129 ALA A C 1
ATOM 1042 O O . ALA A 1 129 ? -0.360 7.082 5.360 1.00 97.50 129 ALA A O 1
ATOM 1043 N N . ASP A 1 130 ? 1.341 8.032 4.250 1.00 96.94 130 ASP A N 1
ATOM 1044 C CA . ASP A 1 130 ? 1.241 9.335 4.914 1.00 96.94 130 ASP A CA 1
ATOM 1045 C C . ASP A 1 130 ? -0.063 10.052 4.605 1.00 96.94 130 ASP A C 1
ATOM 1047 O O . ASP A 1 130 ? -0.753 10.485 5.526 1.00 96.94 130 ASP A O 1
ATOM 1051 N N . SER A 1 131 ? -0.458 10.100 3.330 1.00 96.25 131 SER A N 1
ATOM 1052 C CA . SER A 1 131 ? -1.739 10.689 2.949 1.00 96.25 131 SER A CA 1
ATOM 1053 C C . SER A 1 131 ? -2.892 10.020 3.695 1.00 96.25 131 SER A C 1
ATOM 1055 O O . SER A 1 131 ? -3.693 10.727 4.306 1.00 96.25 131 SER A O 1
ATOM 1057 N N . LEU A 1 132 ? -2.948 8.682 3.697 1.00 97.25 132 LEU A N 1
ATOM 1058 C CA . LEU A 1 132 ? -3.987 7.905 4.376 1.00 97.25 132 LEU A CA 1
ATOM 1059 C C . LEU A 1 132 ? -3.987 8.142 5.888 1.00 97.25 132 LEU A C 1
ATOM 1061 O O . LEU A 1 132 ? -5.034 8.483 6.436 1.00 97.25 132 LEU A O 1
ATOM 1065 N N . LEU A 1 133 ? -2.838 8.005 6.554 1.00 97.06 133 LEU A N 1
ATOM 1066 C CA . LEU A 1 133 ? -2.735 8.187 8.003 1.00 97.06 133 LEU A CA 1
ATOM 1067 C C . LEU A 1 133 ? -3.098 9.617 8.417 1.00 97.06 133 LEU A C 1
ATOM 1069 O O . LEU A 1 133 ? -3.930 9.812 9.302 1.00 97.06 133 LEU A O 1
ATOM 1073 N N . THR A 1 134 ? -2.539 10.617 7.735 1.00 95.75 134 THR A N 1
ATOM 1074 C CA . THR A 1 134 ? -2.844 12.029 7.983 1.00 95.75 134 THR A CA 1
ATOM 1075 C C . THR A 1 134 ? -4.330 12.317 7.763 1.00 95.75 134 THR A C 1
ATOM 1077 O O . THR A 1 134 ? -4.962 12.957 8.600 1.00 95.75 134 THR A O 1
ATOM 1080 N N . GLY A 1 135 ? -4.932 11.796 6.690 1.00 95.69 135 GLY A N 1
ATOM 1081 C CA . GLY A 1 135 ? -6.366 11.952 6.434 1.00 95.69 135 GLY A CA 1
ATOM 1082 C C . GLY A 1 135 ? -7.238 11.327 7.526 1.00 95.69 135 GLY A C 1
ATOM 1083 O O . GLY A 1 135 ? -8.183 11.961 7.998 1.00 95.69 135 GLY A O 1
ATOM 1084 N N . ILE A 1 136 ? -6.907 10.112 7.968 1.00 95.50 136 ILE A N 1
ATOM 1085 C CA . ILE A 1 136 ? -7.617 9.411 9.048 1.00 95.50 136 ILE A CA 1
ATOM 1086 C C . ILE A 1 136 ? -7.531 10.188 10.360 1.00 95.50 136 ILE A C 1
ATOM 1088 O O . ILE A 1 136 ? -8.549 10.376 11.030 1.00 95.50 136 ILE A O 1
ATOM 1092 N N . GLU A 1 137 ? -6.342 10.660 10.727 1.00 95.25 137 GLU A N 1
ATOM 1093 C CA . GLU A 1 137 ? -6.151 11.390 11.979 1.00 95.25 137 GLU A CA 1
ATOM 1094 C C . GLU A 1 137 ? -6.796 12.775 11.937 1.00 95.25 137 GLU A C 1
ATOM 1096 O O . GLU A 1 137 ? -7.377 13.196 12.937 1.00 95.25 137 GLU A O 1
ATOM 1101 N N . ILE A 1 138 ? -6.810 13.450 10.781 1.00 93.94 138 ILE A N 1
ATOM 1102 C CA . ILE A 1 138 ? -7.594 14.680 10.605 1.00 93.94 138 ILE A CA 1
ATOM 1103 C C . ILE A 1 138 ? -9.085 14.406 10.803 1.00 93.94 138 ILE A C 1
ATOM 1105 O O . ILE A 1 138 ? -9.760 15.152 11.510 1.00 93.94 138 ILE A O 1
ATOM 1109 N N . ASN A 1 139 ? -9.606 13.319 10.233 1.00 92.94 139 ASN A N 1
ATOM 1110 C CA . ASN A 1 139 ? -11.012 12.955 10.396 1.00 92.94 139 ASN A CA 1
ATOM 1111 C C . ASN A 1 139 ? -11.380 12.654 11.861 1.00 92.94 139 ASN A C 1
ATOM 1113 O O . ASN A 1 139 ? -12.513 12.890 12.270 1.00 92.94 139 ASN A O 1
ATOM 1117 N N . ARG A 1 140 ? -10.435 12.151 12.663 1.00 92.44 140 ARG A N 1
ATOM 1118 C CA . ARG A 1 140 ? -10.662 11.806 14.078 1.00 92.44 140 ARG A CA 1
ATOM 1119 C C . ARG A 1 140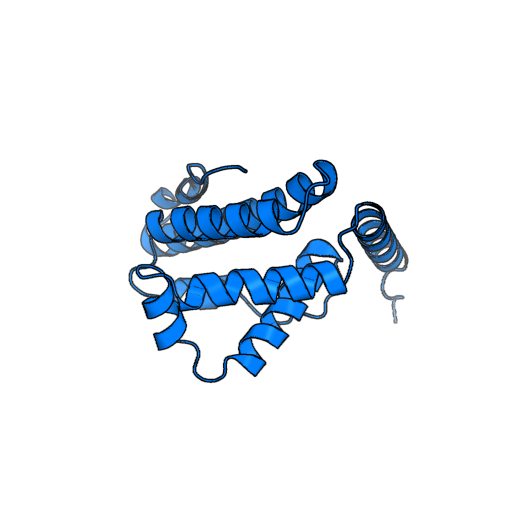 ? -10.418 12.962 15.048 1.00 92.44 140 ARG A C 1
ATOM 1121 O O . ARG A 1 140 ? -11.103 13.045 16.061 1.00 92.44 140 ARG A O 1
ATOM 1128 N N . ARG A 1 141 ? -9.416 13.806 14.782 1.00 90.38 141 ARG A N 1
ATOM 1129 C CA . ARG A 1 141 ? -8.872 14.796 15.736 1.00 90.38 141 ARG A CA 1
ATOM 1130 C C . ARG A 1 141 ? -8.830 16.227 15.184 1.00 90.38 141 ARG A C 1
ATOM 1132 O O . ARG A 1 141 ? -8.279 17.118 15.830 1.00 90.38 141 ARG A O 1
ATOM 1139 N N . GLY A 1 142 ? -9.364 16.468 13.987 1.00 89.62 142 GLY A N 1
ATOM 1140 C CA . GLY A 1 142 ? -9.244 17.750 13.293 1.00 89.62 142 GLY A CA 1
ATOM 1141 C C . GLY A 1 142 ? -7.788 18.082 12.941 1.00 89.62 142 GLY A C 1
ATOM 1142 O O . GLY A 1 142 ? -6.963 17.201 12.715 1.00 89.62 142 GLY A O 1
ATOM 1143 N N . MET A 1 143 ? -7.427 19.367 12.933 1.00 84.56 143 MET A N 1
ATOM 1144 C CA . MET A 1 143 ? -6.074 19.819 12.555 1.00 84.56 143 MET A CA 1
ATOM 1145 C C . MET A 1 143 ? -4.937 19.257 13.433 1.00 84.56 143 MET A C 1
ATOM 1147 O O . MET A 1 143 ? -3.781 19.295 13.017 1.00 84.56 143 MET A O 1
ATOM 1151 N N . GLY A 1 144 ? -5.241 18.682 14.604 1.00 79.75 144 GLY A N 1
ATOM 1152 C CA . GLY A 1 144 ? -4.261 17.975 15.437 1.00 79.75 144 GLY A CA 1
ATOM 1153 C C . GLY A 1 144 ? -3.662 16.723 14.778 1.00 79.75 144 GLY A C 1
ATOM 1154 O O . GLY A 1 144 ? -2.580 16.296 15.166 1.00 79.75 144 GLY A O 1
ATOM 1155 N N . GLY A 1 145 ? -4.319 16.162 13.756 1.00 80.88 145 GLY A N 1
ATOM 1156 C CA . GLY A 1 145 ? -3.833 15.011 12.984 1.00 80.88 145 GLY A CA 1
ATOM 1157 C C . GLY A 1 145 ? -2.972 15.358 11.764 1.00 80.88 145 GLY A C 1
ATOM 1158 O O . GLY A 1 145 ? -2.469 14.457 11.098 1.00 80.88 145 GLY A O 1
ATOM 1159 N N . ALA A 1 146 ? -2.771 16.645 11.454 1.00 81.25 146 ALA A N 1
ATOM 1160 C CA . ALA A 1 146 ? -2.215 17.096 10.171 1.00 81.25 146 ALA A CA 1
ATOM 1161 C C . ALA A 1 146 ? -0.753 16.689 9.892 1.00 81.25 146 ALA A C 1
ATOM 1163 O O . ALA A 1 146 ? -0.252 16.917 8.794 1.00 81.25 146 ALA A O 1
ATOM 1164 N N . ARG A 1 147 ? -0.050 16.125 10.879 1.00 82.88 147 ARG A N 1
ATOM 1165 C CA . ARG A 1 147 ? 1.344 15.669 10.756 1.00 82.88 147 ARG A CA 1
ATOM 1166 C C . ARG A 1 147 ? 1.531 14.192 11.099 1.00 82.88 147 ARG A C 1
ATOM 1168 O O . ARG A 1 147 ? 2.673 13.761 11.210 1.00 82.88 147 ARG A O 1
ATOM 1175 N N . ALA A 1 148 ? 0.448 13.430 11.256 1.00 84.38 148 ALA A N 1
ATOM 1176 C CA . ALA A 1 148 ? 0.518 12.044 11.716 1.00 84.38 148 ALA A CA 1
ATOM 1177 C C . ALA A 1 148 ? 1.382 11.159 10.804 1.00 84.38 148 ALA A C 1
ATOM 1179 O O . ALA A 1 148 ? 2.166 10.355 11.291 1.00 84.38 148 ALA A O 1
ATOM 1180 N N . GLY A 1 149 ? 1.306 11.345 9.485 1.00 81.56 149 GLY A N 1
ATOM 1181 C CA . GLY A 1 149 ? 2.127 10.580 8.552 1.00 81.56 149 GLY A CA 1
ATOM 1182 C C . GLY A 1 149 ? 3.558 11.084 8.372 1.00 81.56 149 GLY A C 1
ATOM 1183 O O . GLY A 1 149 ? 4.331 10.437 7.670 1.00 81.56 149 GLY A O 1
ATOM 1184 N N . LYS A 1 150 ? 3.968 12.190 9.012 1.00 83.69 150 LYS A N 1
ATOM 1185 C CA . LYS A 1 150 ? 5.330 12.738 8.874 1.00 83.69 150 LYS A CA 1
ATOM 1186 C C . LYS A 1 150 ? 6.395 11.809 9.468 1.00 83.69 150 LYS A C 1
ATOM 1188 O O . LYS A 1 150 ? 7.498 11.754 8.937 1.00 83.69 150 LYS A O 1
ATOM 1193 N N . GLU A 1 151 ? 6.062 11.084 10.530 1.00 86.31 151 GLU A N 1
ATOM 1194 C CA . GLU A 1 151 ? 7.001 10.237 11.284 1.00 86.31 151 GLU A CA 1
ATOM 1195 C C . GLU A 1 151 ? 7.155 8.823 10.697 1.00 86.31 151 GLU A C 1
ATOM 1197 O O . GLU A 1 151 ? 7.983 8.047 11.162 1.00 86.31 151 GLU A O 1
ATOM 1202 N N . LEU A 1 152 ? 6.404 8.495 9.639 1.00 92.44 152 LEU A N 1
ATOM 1203 C CA . LEU A 1 152 ? 6.470 7.187 8.990 1.00 92.44 152 LEU A CA 1
ATOM 1204 C C . LEU A 1 152 ? 7.842 6.914 8.345 1.00 92.44 152 LEU A C 1
ATOM 1206 O O . LEU A 1 152 ? 8.410 7.827 7.728 1.00 92.44 152 LEU A O 1
ATOM 1210 N N . PRO A 1 153 ? 8.324 5.655 8.382 1.00 89.56 153 PRO A N 1
ATOM 1211 C CA . PRO A 1 153 ? 9.663 5.284 7.940 1.00 89.56 153 PRO A CA 1
ATOM 1212 C C . PRO A 1 153 ? 9.879 5.470 6.436 1.00 89.56 153 PRO A C 1
ATOM 1214 O O . PRO A 1 153 ? 8.967 5.330 5.615 1.00 89.56 153 PRO A O 1
ATOM 1217 N N . HIS A 1 154 ? 11.132 5.725 6.077 1.00 88.94 154 HIS A N 1
ATOM 1218 C CA . HIS A 1 154 ? 11.619 5.754 4.701 1.00 88.94 154 HIS A CA 1
ATOM 1219 C C . HIS A 1 154 ? 12.399 4.467 4.403 1.00 88.94 154 HIS A C 1
ATOM 1221 O O . HIS A 1 154 ? 12.939 3.862 5.329 1.00 88.94 154 HIS A O 1
ATOM 1227 N N . ALA A 1 155 ? 12.393 4.049 3.135 1.00 80.44 155 ALA A N 1
ATOM 1228 C CA . ALA A 1 155 ? 13.220 2.946 2.646 1.00 80.44 155 ALA A CA 1
ATOM 1229 C C . ALA A 1 155 ? 14.684 3.366 2.507 1.00 80.44 155 ALA A C 1
ATOM 1231 O O . ALA A 1 155 ? 14.912 4.567 2.217 1.00 80.44 155 ALA A O 1
#

Secondary structure (DSSP, 8-state):
-PPP-HHHHHHHHHHHHHHHHTT--HHHHHHHHHHHHHHHHH-TTTHHHHHTT-S-HHHHHHHHHHHHHHHHT------S-HHHHHHTSTT--HHHHHHHHHHHHHHHHHH---HHHHHHHHHHHHHHHHHHHHHHHHHHHGGGGTTGGGGPPP-

Nearest PDB structures (foldseek):
  2gkm-assembly1_B  TM=8.483E-01  e=2.004E-03  Mycobacterium tuberculosis
  2gl3-assembly1_B  TM=8.473E-01  e=2.316E-03  Mycobacterium tuberculosis
  2gkn-assembly1_B  TM=8.472E-01  e=2.948E-03  Mycobacterium tuberculosis
  1uvx-assembly1_A  TM=8.107E-01  e=1.315E-02  Chlamydomonas moewusii
  8tls-assembly2_B  TM=8.029E-01  e=4.839E-02  Shewanella benthica KT99

pLDDT: mean 91.83, std 8.89, range [46.66, 98.62]

Mean predicted aligned error: 4.71 Å